Protein AF-A0A5K1HG16-F1 (afdb_monomer_lite)

Organism: NCBI:txid210225

Secondary structure (DSSP, 8-state):
-EEE-TTS----HHHHHHHTT-TT--EEE-TTSGGGG-TTHHHHHHHH-TT--EETTEEPPHHHHHHHHHHHHTT---

Sequence (78 aa):
MELYIGNNKISDSNQIKSLSCLNKLIILDLSGNPISKEESYRFYTLFLLKKLKVLDGISIESPEHQQAREHFTGRLTE

Structure (mmCIF, N/CA/C/O backbone):
data_AF-A0A5K1HG16-F1
#
_entry.id   AF-A0A5K1HG16-F1
#
loop_
_atom_site.group_PDB
_atom_site.id
_atom_site.type_symbol
_atom_site.label_atom_id
_atom_site.label_alt_id
_atom_site.label_comp_id
_atom_site.label_asym_id
_atom_site.label_entity_id
_atom_site.label_seq_id
_atom_site.pdbx_PDB_ins_code
_atom_site.Cartn_x
_atom_site.Cartn_y
_atom_site.Cartn_z
_atom_site.occupancy
_atom_site.B_iso_or_equiv
_atom_site.auth_seq_id
_atom_site.auth_comp_id
_atom_site.auth_asym_id
_atom_site.auth_atom_id
_atom_site.pdbx_PDB_model_num
ATOM 1 N N . MET A 1 1 ? -12.310 -5.190 2.306 1.00 88.31 1 MET A N 1
ATOM 2 C CA . MET A 1 1 ? -12.373 -5.145 0.832 1.00 88.31 1 MET A CA 1
ATOM 3 C C . MET A 1 1 ? -10.961 -5.306 0.321 1.00 88.31 1 MET A C 1
ATOM 5 O O . MET A 1 1 ? -10.049 -4.767 0.941 1.00 88.31 1 MET A O 1
ATOM 9 N N . GLU A 1 2 ? -10.789 -6.078 -0.737 1.00 93.31 2 GLU A N 1
ATOM 10 C CA . GLU A 1 2 ? -9.489 -6.509 -1.250 1.00 93.31 2 GLU A CA 1
ATOM 11 C C . GLU A 1 2 ? -9.447 -6.167 -2.742 1.00 93.31 2 GLU A C 1
ATOM 13 O O . GLU A 1 2 ? -10.461 -6.319 -3.426 1.00 93.31 2 GLU A O 1
ATOM 18 N N . LEU A 1 3 ? -8.320 -5.648 -3.227 1.00 93.56 3 LEU A N 1
ATOM 19 C CA . LEU A 1 3 ? -8.120 -5.294 -4.630 1.00 93.56 3 LEU A CA 1
ATOM 20 C C . LEU A 1 3 ? -6.780 -5.849 -5.104 1.00 93.56 3 LEU A C 1
ATOM 22 O O . LEU A 1 3 ? -5.733 -5.478 -4.581 1.00 93.56 3 LEU A O 1
ATOM 26 N N . TYR A 1 4 ? -6.827 -6.708 -6.117 1.00 94.31 4 TYR A N 1
ATOM 27 C CA . TYR A 1 4 ? -5.651 -7.331 -6.712 1.00 94.31 4 TYR A CA 1
ATOM 28 C C . TYR A 1 4 ? -5.520 -6.849 -8.153 1.00 94.31 4 TYR A C 1
ATOM 30 O O . TYR A 1 4 ? -6.326 -7.196 -9.013 1.00 94.31 4 TYR A O 1
ATOM 38 N N . ILE A 1 5 ? -4.531 -5.997 -8.389 1.00 92.94 5 ILE A N 1
ATOM 39 C CA . ILE A 1 5 ? -4.226 -5.357 -9.672 1.00 92.94 5 ILE A CA 1
ATOM 40 C C . ILE A 1 5 ? -2.723 -5.443 -9.976 1.00 92.94 5 ILE A C 1
ATOM 42 O O . ILE A 1 5 ? -2.162 -4.591 -10.672 1.00 92.94 5 ILE A O 1
ATOM 46 N N . GLY A 1 6 ? -2.068 -6.502 -9.496 1.00 92.25 6 GLY A N 1
ATOM 47 C CA . GLY A 1 6 ? -0.692 -6.826 -9.845 1.00 92.25 6 GLY A CA 1
ATOM 48 C C . GLY A 1 6 ? -0.496 -7.094 -11.345 1.00 92.25 6 GLY A C 1
ATOM 49 O O . GLY A 1 6 ? -1.446 -7.372 -12.076 1.00 92.25 6 GLY A O 1
ATOM 50 N N . ASN A 1 7 ? 0.750 -6.993 -11.807 1.00 92.44 7 ASN A N 1
ATOM 51 C CA . ASN A 1 7 ? 1.203 -7.208 -13.186 1.00 92.44 7 ASN A CA 1
ATOM 52 C C . ASN A 1 7 ? 0.461 -6.368 -14.240 1.00 92.44 7 ASN A C 1
ATOM 54 O O . ASN A 1 7 ? 0.229 -6.811 -15.365 1.00 92.44 7 ASN A O 1
ATOM 58 N N . ASN A 1 8 ? 0.099 -5.138 -13.879 1.00 93.19 8 ASN A N 1
ATOM 59 C CA . ASN A 1 8 ? -0.478 -4.161 -14.796 1.00 93.19 8 ASN A CA 1
ATOM 60 C C . ASN A 1 8 ? 0.571 -3.109 -15.208 1.00 93.19 8 ASN A C 1
ATOM 62 O O . ASN A 1 8 ? 1.769 -3.236 -14.950 1.00 93.19 8 ASN A O 1
ATOM 66 N N . LYS A 1 9 ? 0.124 -2.063 -15.909 1.00 92.81 9 LYS A N 1
ATOM 67 C CA . LYS A 1 9 ? 0.970 -0.959 -16.394 1.00 92.81 9 LYS A CA 1
ATOM 68 C C . LYS A 1 9 ? 0.726 0.338 -15.619 1.00 92.81 9 LYS A C 1
ATOM 70 O O . LYS A 1 9 ? 0.700 1.413 -16.211 1.00 92.81 9 LYS A O 1
ATOM 75 N N . ILE A 1 10 ? 0.497 0.233 -14.311 1.00 91.81 10 ILE A N 1
ATOM 76 C CA . ILE A 1 10 ? 0.282 1.393 -13.443 1.00 91.81 10 ILE A CA 1
ATOM 77 C C . ILE A 1 10 ? 1.642 2.006 -13.120 1.00 91.81 10 ILE A C 1
ATOM 79 O O . ILE A 1 10 ? 2.446 1.429 -12.391 1.00 91.81 10 ILE A O 1
ATOM 83 N N . SER A 1 11 ? 1.904 3.169 -13.701 1.00 91.12 11 SER A N 1
ATOM 84 C CA . SER A 1 11 ? 3.162 3.905 -13.521 1.00 91.12 11 SER A CA 1
ATOM 85 C C . SER A 1 11 ? 2.964 5.244 -12.824 1.00 91.12 11 SER A C 1
ATOM 87 O O . SER A 1 11 ? 3.940 5.860 -12.423 1.00 91.12 11 SER A O 1
ATOM 89 N N . ASP A 1 12 ? 1.720 5.712 -12.721 1.00 88.00 12 ASP A N 1
ATOM 90 C CA . ASP A 1 12 ? 1.407 7.064 -12.278 1.00 88.00 12 ASP A CA 1
ATOM 91 C C . ASP A 1 12 ? 0.801 7.057 -10.870 1.00 88.00 12 ASP A C 1
ATOM 93 O O . ASP A 1 12 ? -0.168 6.346 -10.583 1.00 88.00 12 ASP A O 1
ATOM 97 N N . SER A 1 13 ? 1.358 7.881 -9.986 1.00 85.25 13 SER A N 1
ATOM 98 C CA . SER A 1 13 ? 0.921 7.996 -8.594 1.00 85.25 13 SER A CA 1
ATOM 99 C C . SER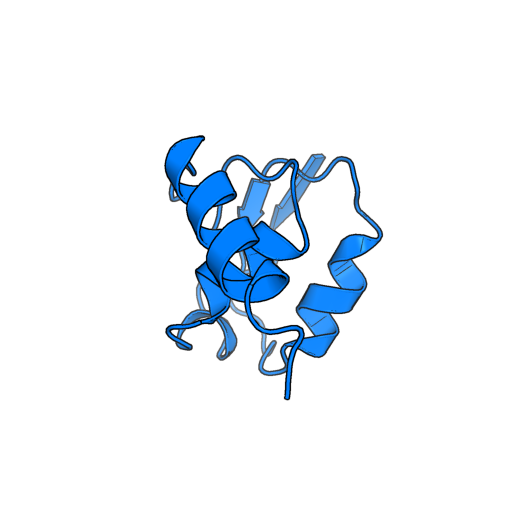 A 1 13 ? -0.484 8.599 -8.451 1.00 85.25 13 SER A C 1
ATOM 101 O O . SER A 1 13 ? -1.174 8.304 -7.469 1.00 85.25 13 SER A O 1
ATOM 103 N N . ASN A 1 14 ? -0.997 9.347 -9.439 1.00 87.25 14 ASN A N 1
ATOM 104 C CA . ASN A 1 14 ? -2.391 9.801 -9.416 1.00 87.25 14 ASN A CA 1
ATOM 105 C C . ASN A 1 14 ? -3.372 8.632 -9.510 1.00 87.25 14 ASN A C 1
ATOM 107 O O . ASN A 1 14 ? -4.470 8.735 -8.963 1.00 87.25 14 ASN A O 1
ATOM 111 N N . GLN A 1 15 ? -2.996 7.505 -10.127 1.00 87.38 15 GLN A N 1
ATOM 112 C CA . GLN A 1 15 ? -3.853 6.316 -10.142 1.00 87.38 15 GLN A CA 1
ATOM 113 C C . GLN A 1 15 ? -4.042 5.751 -8.729 1.00 87.38 15 GLN A C 1
ATOM 115 O O . GLN A 1 15 ? -5.149 5.352 -8.370 1.00 87.38 15 GLN A O 1
ATOM 120 N N . ILE A 1 16 ? -3.009 5.811 -7.882 1.00 88.19 16 ILE A N 1
ATOM 121 C CA . ILE A 1 16 ? -3.111 5.453 -6.458 1.00 88.19 16 ILE A CA 1
ATOM 122 C C . ILE A 1 16 ? -3.991 6.462 -5.721 1.00 88.19 16 ILE A C 1
ATOM 124 O O . ILE A 1 16 ? -4.834 6.083 -4.907 1.00 88.19 16 ILE A O 1
ATOM 128 N N . LYS A 1 17 ? -3.871 7.753 -6.046 1.00 89.62 17 LYS A N 1
ATOM 129 C CA . LYS A 1 17 ? -4.752 8.790 -5.496 1.00 89.62 17 LYS A CA 1
ATOM 130 C C . LYS A 1 17 ? -6.217 8.528 -5.832 1.00 89.62 17 LYS A C 1
ATOM 132 O O . LYS A 1 17 ? -7.067 8.726 -4.968 1.00 89.62 17 LYS A O 1
ATOM 137 N N . SER A 1 18 ? -6.536 8.025 -7.023 1.00 89.00 18 SER A N 1
ATOM 138 C CA . SER A 1 18 ? -7.905 7.620 -7.366 1.00 89.00 18 SER A CA 1
ATOM 139 C C . SER A 1 18 ? -8.438 6.500 -6.465 1.00 89.00 18 SER A C 1
ATOM 141 O O . SER A 1 18 ? -9.630 6.494 -6.168 1.00 89.00 18 SER A O 1
ATOM 143 N N . LEU A 1 19 ? -7.575 5.611 -5.955 1.00 88.50 19 LEU A N 1
ATOM 144 C CA . LEU A 1 19 ? -7.959 4.556 -5.006 1.00 88.50 19 LEU A CA 1
ATOM 145 C C . LEU A 1 19 ? -8.326 5.103 -3.619 1.00 88.50 19 LEU A C 1
ATOM 147 O O . LEU A 1 19 ? -8.973 4.397 -2.848 1.00 88.50 19 LEU A O 1
ATOM 151 N N . SER A 1 20 ? -7.984 6.357 -3.295 1.00 86.88 20 SER A N 1
ATOM 152 C CA . SER A 1 20 ? -8.318 6.978 -1.999 1.00 86.88 20 SER A CA 1
ATOM 153 C C . SER A 1 20 ? -9.824 7.060 -1.725 1.00 86.88 20 SER A C 1
ATOM 155 O O . SER A 1 20 ? -10.242 7.122 -0.568 1.00 86.88 20 SER A O 1
ATOM 157 N N . CYS A 1 21 ? -10.668 6.987 -2.762 1.00 87.00 21 CYS A N 1
ATOM 158 C CA . CYS A 1 21 ? -12.117 6.892 -2.593 1.00 87.00 21 CYS A CA 1
ATOM 159 C C . CYS A 1 21 ? -12.546 5.573 -1.912 1.00 87.00 21 CYS A C 1
ATOM 161 O O . CYS A 1 21 ? -13.592 5.516 -1.255 1.00 87.00 21 CYS A O 1
ATOM 163 N N . LEU A 1 22 ? -11.716 4.525 -1.990 1.00 88.06 22 LEU A N 1
ATOM 164 C CA . LEU A 1 22 ? -11.961 3.196 -1.433 1.00 88.06 22 LEU A CA 1
ATOM 165 C C . LEU A 1 22 ? -11.585 3.132 0.056 1.00 88.06 22 LEU A C 1
ATOM 167 O O . LEU A 1 22 ? -10.729 2.368 0.492 1.00 88.06 22 LEU A O 1
ATOM 171 N N . ASN A 1 23 ? -12.311 3.884 0.882 1.00 81.62 23 ASN A N 1
ATOM 172 C CA . ASN A 1 23 ? -12.075 4.028 2.329 1.00 81.62 23 ASN A CA 1
ATOM 173 C C . ASN A 1 23 ? -12.215 2.740 3.174 1.00 81.62 23 ASN A C 1
ATOM 175 O O . ASN A 1 23 ? -12.097 2.786 4.401 1.00 81.62 23 ASN A O 1
ATOM 179 N N . LYS A 1 24 ? -12.545 1.600 2.558 1.00 89.12 24 LYS A N 1
ATOM 180 C CA . LYS A 1 24 ? -12.697 0.284 3.207 1.00 89.12 24 LYS A CA 1
ATOM 181 C C . LYS A 1 24 ? -11.732 -0.765 2.637 1.00 89.12 24 LYS A C 1
ATOM 183 O O . LYS A 1 24 ? -11.904 -1.957 2.915 1.00 89.12 24 LYS A O 1
ATOM 188 N N . LEU A 1 25 ? -10.764 -0.340 1.822 1.00 92.75 25 LEU A N 1
ATOM 189 C CA . LEU A 1 25 ? -9.739 -1.218 1.279 1.00 92.75 25 LEU A CA 1
ATOM 190 C C . LEU A 1 25 ? -8.791 -1.667 2.398 1.00 92.75 25 LEU A C 1
ATOM 192 O O . LEU A 1 25 ? -8.295 -0.847 3.166 1.00 92.75 25 LEU A O 1
ATOM 196 N N . ILE A 1 26 ? -8.611 -2.980 2.511 1.00 94.75 26 ILE A N 1
ATOM 197 C CA . ILE A 1 26 ? -7.819 -3.655 3.546 1.00 94.75 26 ILE A CA 1
ATOM 198 C C . ILE A 1 26 ? -6.595 -4.321 2.923 1.00 94.75 26 ILE A C 1
ATOM 200 O O . ILE A 1 26 ? -5.523 -4.278 3.518 1.00 94.75 26 ILE A O 1
ATOM 204 N N . ILE A 1 27 ? -6.744 -4.902 1.732 1.00 95.12 27 ILE A N 1
ATOM 205 C CA . ILE A 1 27 ? -5.652 -5.543 0.997 1.00 95.12 27 ILE A CA 1
ATOM 206 C C . ILE A 1 27 ? -5.568 -4.917 -0.387 1.00 95.12 27 ILE A C 1
ATOM 208 O O . ILE A 1 27 ? -6.593 -4.761 -1.056 1.00 95.12 27 ILE A O 1
ATOM 212 N N . LEU A 1 28 ? -4.355 -4.559 -0.788 1.00 95.00 28 LEU A N 1
ATOM 213 C CA . LEU A 1 28 ? -4.036 -4.047 -2.109 1.00 95.00 28 LEU A CA 1
ATOM 214 C C . LEU A 1 28 ? -2.810 -4.789 -2.630 1.00 95.00 28 LEU A C 1
ATOM 216 O O . LEU A 1 28 ? -1.807 -4.890 -1.932 1.00 95.00 28 LEU A O 1
ATOM 220 N N . ASP A 1 29 ? -2.894 -5.293 -3.850 1.00 95.00 29 ASP A N 1
ATOM 221 C CA . ASP A 1 29 ? -1.750 -5.832 -4.573 1.00 95.00 29 ASP A CA 1
ATOM 222 C C . ASP A 1 29 ? -1.593 -5.087 -5.896 1.00 95.00 29 ASP A C 1
ATOM 224 O O . ASP A 1 29 ? -2.490 -5.070 -6.736 1.00 95.00 29 ASP A O 1
ATOM 228 N N . LEU A 1 30 ? -0.449 -4.445 -6.047 1.00 94.00 30 LEU A N 1
ATOM 229 C CA . LEU A 1 30 ? 0.044 -3.713 -7.206 1.00 94.00 30 LEU A CA 1
ATOM 230 C C . LEU A 1 30 ? 1.423 -4.252 -7.618 1.00 94.00 30 LEU A C 1
ATOM 232 O O . LEU A 1 30 ? 2.081 -3.653 -8.474 1.00 94.00 30 LEU A O 1
ATOM 236 N N . SER A 1 31 ? 1.861 -5.382 -7.061 1.00 93.38 31 SER A N 1
ATOM 237 C CA . SER A 1 31 ? 3.132 -6.015 -7.398 1.00 93.38 31 SER A CA 1
ATOM 238 C C . SER A 1 31 ? 3.268 -6.222 -8.909 1.00 93.38 31 SER A C 1
ATOM 240 O O . SER A 1 31 ? 2.303 -6.511 -9.610 1.00 93.38 31 SER A O 1
ATOM 242 N N . GLY A 1 32 ? 4.459 -6.002 -9.463 1.00 92.00 32 GLY A N 1
ATOM 243 C CA . GLY A 1 32 ? 4.680 -6.117 -10.910 1.00 92.00 32 GLY A CA 1
ATOM 244 C C . GLY A 1 32 ? 4.173 -4.931 -11.742 1.00 92.00 32 GLY A C 1
ATOM 245 O O . GLY A 1 32 ? 4.301 -4.963 -12.964 1.00 92.00 32 GLY A O 1
ATOM 246 N N . ASN A 1 33 ? 3.655 -3.868 -11.117 1.00 94.25 33 ASN A N 1
ATOM 247 C CA . ASN A 1 33 ? 3.440 -2.583 -11.784 1.00 94.25 33 ASN A CA 1
ATOM 248 C C . ASN A 1 33 ? 4.707 -1.708 -11.725 1.00 94.25 33 ASN A C 1
ATOM 250 O O . ASN A 1 33 ? 5.459 -1.785 -10.756 1.00 94.25 33 ASN A O 1
ATOM 254 N N . PRO A 1 34 ? 4.954 -0.822 -12.706 1.00 94.19 34 PRO A N 1
ATOM 255 C CA . PRO A 1 34 ? 6.072 0.122 -12.643 1.00 94.19 34 PRO A CA 1
ATOM 256 C C . PRO A 1 34 ? 6.098 0.982 -11.372 1.00 94.19 34 PRO A C 1
ATOM 258 O O . PRO A 1 34 ? 7.177 1.207 -10.831 1.00 94.19 34 PRO A O 1
ATOM 261 N N . ILE A 1 35 ? 4.932 1.387 -10.855 1.00 92.31 35 ILE A N 1
ATOM 262 C CA . ILE A 1 35 ? 4.824 2.188 -9.627 1.00 92.31 35 ILE A CA 1
ATOM 263 C C . ILE A 1 35 ? 5.379 1.466 -8.394 1.00 92.31 35 ILE A C 1
ATOM 265 O O . ILE A 1 35 ? 5.918 2.108 -7.499 1.00 92.31 35 ILE A O 1
ATOM 269 N N . SER A 1 36 ? 5.319 0.128 -8.357 1.00 90.06 36 SER A N 1
ATOM 270 C CA . SER A 1 36 ? 5.793 -0.652 -7.209 1.00 90.06 36 SER A CA 1
ATOM 271 C C . SER A 1 36 ? 7.319 -0.624 -7.062 1.00 90.06 36 SER A C 1
ATOM 273 O O . SER A 1 36 ? 7.849 -1.169 -6.098 1.00 90.06 36 SER A O 1
ATOM 275 N N . LYS A 1 37 ? 8.034 -0.043 -8.035 1.00 89.50 37 LYS A N 1
ATOM 276 C CA . LYS A 1 37 ? 9.489 0.145 -8.011 1.00 89.50 37 LYS A CA 1
ATOM 277 C C . LYS A 1 37 ? 9.910 1.478 -7.397 1.00 89.50 37 LYS A C 1
ATOM 279 O O . LYS A 1 37 ? 11.097 1.661 -7.151 1.00 89.50 37 LYS A O 1
ATOM 284 N N . GLU A 1 38 ? 8.982 2.410 -7.187 1.00 90.44 38 GLU A N 1
ATOM 285 C CA . GLU A 1 38 ? 9.310 3.689 -6.560 1.00 90.44 38 GLU A CA 1
ATOM 286 C C . GLU A 1 38 ? 9.507 3.521 -5.049 1.00 90.44 38 GLU A C 1
ATOM 288 O O . GLU A 1 38 ? 8.702 2.887 -4.372 1.00 90.44 38 GLU A O 1
ATOM 293 N N . GLU A 1 39 ? 10.545 4.133 -4.482 1.00 86.75 39 GLU A N 1
ATOM 294 C CA . GLU A 1 39 ? 10.816 4.035 -3.037 1.00 86.75 39 GLU A CA 1
ATOM 295 C C . GLU A 1 39 ? 9.690 4.665 -2.199 1.00 86.75 39 GLU A C 1
ATOM 297 O O . GLU A 1 39 ? 9.289 4.146 -1.155 1.00 86.75 39 GLU A O 1
ATOM 302 N N . SER A 1 40 ? 9.113 5.759 -2.699 1.00 88.19 40 SER A N 1
ATOM 303 C CA . SER A 1 40 ? 8.029 6.491 -2.040 1.00 88.19 40 SER A CA 1
ATOM 304 C C . SER A 1 40 ? 6.664 5.816 -2.178 1.00 88.19 40 SER A C 1
ATOM 306 O O . SER A 1 40 ? 5.729 6.202 -1.476 1.00 88.19 40 SER A O 1
ATOM 308 N N . 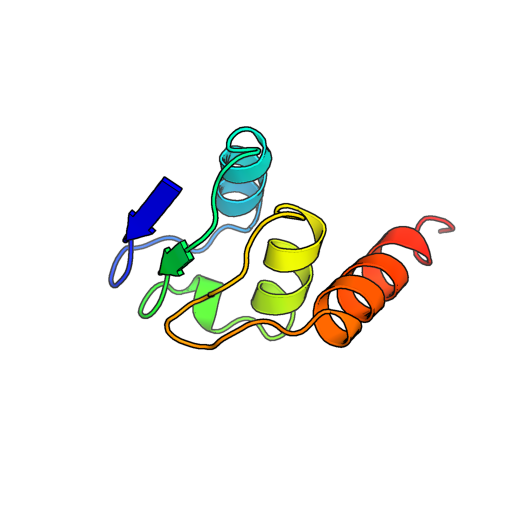TYR A 1 41 ? 6.511 4.827 -3.065 1.00 91.88 41 TYR A N 1
ATOM 309 C CA . TYR A 1 41 ? 5.210 4.256 -3.418 1.00 91.88 41 TYR A CA 1
ATOM 310 C C . TYR A 1 41 ? 4.485 3.652 -2.212 1.00 91.88 41 TYR A C 1
ATOM 312 O O . TYR A 1 41 ? 3.296 3.914 -2.009 1.00 91.88 41 TYR A O 1
ATOM 320 N N . ARG A 1 42 ? 5.199 2.890 -1.376 1.00 92.12 42 ARG A N 1
ATOM 321 C CA . ARG A 1 42 ? 4.615 2.247 -0.193 1.00 92.12 42 ARG A CA 1
ATOM 322 C C . ARG A 1 42 ? 4.083 3.291 0.787 1.00 92.12 42 ARG A C 1
ATOM 324 O O . ARG A 1 42 ? 2.899 3.272 1.121 1.00 92.12 42 ARG A O 1
ATOM 331 N N . PHE A 1 43 ? 4.931 4.240 1.186 1.00 90.94 43 PHE A N 1
ATOM 332 C CA . PHE A 1 43 ? 4.551 5.317 2.103 1.00 90.94 43 PHE A CA 1
ATOM 333 C C . PHE A 1 43 ? 3.444 6.207 1.524 1.00 90.94 43 PHE A C 1
ATOM 335 O O . PHE A 1 43 ? 2.518 6.579 2.242 1.00 90.94 43 PHE A O 1
ATOM 342 N N . TYR A 1 44 ? 3.484 6.510 0.226 1.00 91.19 44 TYR A N 1
ATOM 343 C CA . TYR A 1 44 ? 2.451 7.299 -0.445 1.00 91.19 44 TYR A CA 1
ATOM 344 C C . TYR A 1 44 ? 1.095 6.577 -0.463 1.00 91.19 44 TYR A C 1
ATOM 346 O O . TYR A 1 44 ? 0.057 7.168 -0.161 1.00 91.19 44 TYR A O 1
ATOM 354 N N . THR A 1 45 ? 1.103 5.272 -0.740 1.00 92.00 45 THR A N 1
ATOM 355 C CA . THR A 1 45 ? -0.098 4.426 -0.724 1.00 92.00 45 THR A CA 1
ATOM 356 C C . THR A 1 45 ? -0.700 4.344 0.675 1.00 92.00 45 THR A C 1
ATOM 358 O O . THR A 1 45 ? -1.907 4.504 0.831 1.00 92.00 45 THR A O 1
ATOM 361 N N . LEU A 1 46 ? 0.135 4.167 1.700 1.00 91.94 46 LEU A N 1
ATOM 362 C CA . LEU A 1 46 ? -0.264 4.169 3.112 1.00 91.94 46 LEU A CA 1
ATOM 363 C C . LEU A 1 46 ? -0.872 5.504 3.549 1.00 91.94 46 LEU A C 1
ATOM 365 O O . LEU A 1 46 ? -1.910 5.535 4.213 1.00 91.94 46 LEU A O 1
ATOM 369 N N . PHE A 1 47 ? -0.257 6.612 3.135 1.00 91.19 47 PHE A N 1
ATOM 370 C CA . PHE A 1 47 ? -0.744 7.957 3.422 1.00 91.19 47 PHE A CA 1
ATOM 371 C C . PHE A 1 47 ? -2.154 8.196 2.859 1.00 91.19 47 PHE A C 1
ATOM 373 O O . PHE A 1 47 ? -3.018 8.758 3.543 1.00 91.19 47 PHE A O 1
ATOM 380 N N . LEU A 1 48 ? -2.408 7.732 1.631 1.00 90.75 48 LEU A N 1
ATOM 381 C CA . LEU A 1 48 ? -3.715 7.832 0.982 1.00 90.75 48 LEU A CA 1
ATOM 382 C C . LEU A 1 48 ? -4.733 6.828 1.554 1.00 90.75 48 LEU A C 1
ATOM 384 O O . LEU A 1 48 ? -5.889 7.185 1.789 1.00 90.75 48 LEU A O 1
ATOM 388 N N . LEU A 1 49 ? -4.317 5.582 1.798 1.00 91.38 49 LEU A N 1
ATOM 389 C CA . LEU A 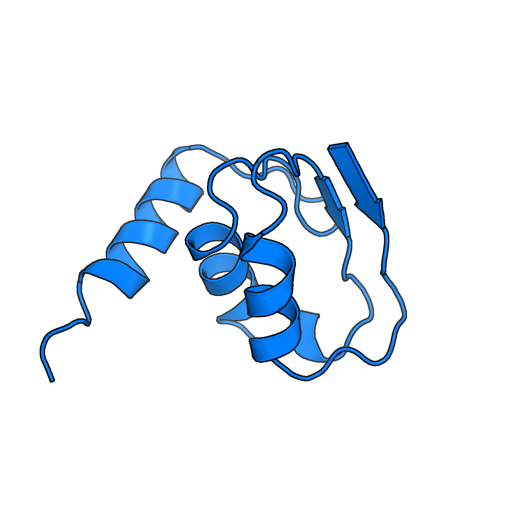1 49 ? -5.169 4.451 2.177 1.00 91.38 49 LEU A CA 1
ATOM 390 C C . LEU A 1 49 ? -4.985 4.061 3.649 1.00 91.38 49 LEU A C 1
ATOM 392 O O . LEU A 1 49 ? -4.464 3.003 3.996 1.00 91.38 49 LEU A O 1
ATOM 396 N N . LYS A 1 50 ? -5.534 4.885 4.539 1.00 88.31 50 LYS A N 1
ATOM 397 C CA . LYS A 1 50 ? -5.367 4.780 6.004 1.00 88.31 50 LYS A CA 1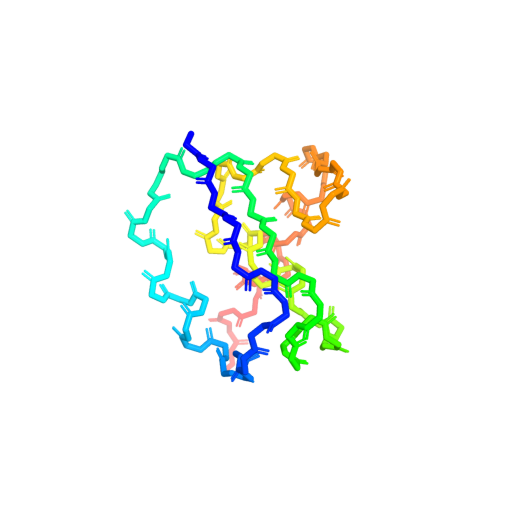
ATOM 398 C C . LYS A 1 50 ? -5.894 3.492 6.652 1.00 88.31 50 LYS A C 1
ATOM 400 O O . LYS A 1 50 ? -5.628 3.244 7.822 1.00 88.31 50 LYS A O 1
ATOM 405 N N . LYS A 1 51 ? -6.722 2.712 5.948 1.00 90.38 51 LYS A N 1
ATOM 406 C CA . LYS A 1 51 ? -7.286 1.444 6.457 1.00 90.38 51 LYS A CA 1
ATOM 407 C C . LYS A 1 51 ? -6.615 0.203 5.876 1.00 90.38 51 LYS A C 1
ATOM 409 O O . LYS A 1 51 ? -7.015 -0.910 6.224 1.00 90.38 51 LYS A O 1
ATOM 414 N N . LEU A 1 52 ? -5.621 0.394 5.012 1.00 93.69 52 LEU A N 1
ATOM 415 C CA . LEU A 1 52 ? -4.901 -0.695 4.382 1.00 93.69 52 LEU A CA 1
ATOM 416 C C . LEU A 1 52 ? -4.082 -1.458 5.427 1.00 93.69 52 LEU A C 1
ATOM 418 O O . LEU A 1 52 ? -3.416 -0.858 6.262 1.00 93.69 52 LEU A O 1
ATOM 422 N N . LYS A 1 53 ? -4.149 -2.784 5.404 1.00 94.12 53 LYS A N 1
ATOM 423 C CA . LYS A 1 53 ? -3.428 -3.670 6.328 1.00 94.12 53 LYS A CA 1
ATOM 424 C C . LYS A 1 53 ? -2.404 -4.545 5.626 1.00 94.12 53 LYS A C 1
ATOM 426 O O . LYS A 1 53 ? -1.485 -5.016 6.278 1.00 94.12 53 LYS A O 1
ATOM 431 N N . VAL A 1 54 ? -2.574 -4.789 4.331 1.00 95.75 54 VAL A N 1
ATOM 432 C CA . VAL A 1 54 ? -1.642 -5.579 3.525 1.00 95.75 54 VAL A CA 1
ATOM 433 C C . VAL A 1 54 ? -1.450 -4.873 2.190 1.00 95.75 54 VAL A C 1
ATOM 435 O O . VAL A 1 54 ? -2.432 -4.528 1.530 1.00 95.75 54 VAL A O 1
ATOM 438 N N . LEU A 1 55 ? -0.192 -4.662 1.811 1.00 95.19 55 LEU A N 1
ATOM 439 C CA . LEU A 1 55 ? 0.207 -4.104 0.523 1.00 95.19 55 LEU A CA 1
ATOM 440 C C . LEU A 1 55 ? 1.226 -5.034 -0.136 1.00 95.19 55 LEU A C 1
ATOM 442 O O . LEU A 1 55 ? 2.256 -5.319 0.472 1.00 95.19 55 LEU A O 1
ATOM 446 N N . ASP A 1 56 ? 0.937 -5.496 -1.352 1.00 93.75 56 ASP A N 1
ATOM 447 C CA . ASP A 1 56 ? 1.815 -6.362 -2.160 1.00 93.75 56 ASP A CA 1
ATOM 448 C C . ASP A 1 56 ? 2.212 -7.665 -1.442 1.00 93.75 56 ASP A C 1
ATOM 450 O O . ASP A 1 56 ? 3.342 -8.142 -1.525 1.00 93.75 56 ASP A O 1
ATOM 454 N N . GLY A 1 57 ? 1.283 -8.220 -0.656 1.00 91.44 57 GLY A N 1
ATOM 455 C CA . GLY A 1 57 ? 1.520 -9.403 0.180 1.00 91.44 57 GLY A CA 1
ATOM 456 C C . GLY A 1 57 ? 2.302 -9.131 1.472 1.00 91.44 57 GLY A C 1
ATOM 457 O O . GLY A 1 57 ? 2.493 -10.050 2.265 1.00 91.44 57 GLY A O 1
ATOM 458 N N . ILE A 1 58 ? 2.708 -7.883 1.724 1.00 93.19 58 ILE A N 1
ATOM 459 C CA . ILE A 1 58 ? 3.424 -7.472 2.935 1.00 93.19 58 ILE A CA 1
ATOM 460 C C . ILE A 1 58 ? 2.443 -6.822 3.909 1.00 93.19 58 ILE A C 1
ATOM 462 O O . ILE A 1 58 ? 1.807 -5.808 3.600 1.00 93.19 58 ILE A O 1
ATOM 466 N N . SER A 1 59 ? 2.345 -7.388 5.110 1.00 94.38 59 SER A N 1
ATOM 467 C CA . SER A 1 59 ? 1.569 -6.810 6.207 1.00 94.38 59 SER A CA 1
ATOM 468 C C . SER A 1 59 ? 2.109 -5.437 6.598 1.00 94.38 59 SER A C 1
ATOM 470 O O . SER A 1 59 ? 3.313 -5.218 6.675 1.00 94.38 59 SER A O 1
ATOM 472 N N . ILE A 1 60 ? 1.194 -4.513 6.843 1.00 93.81 60 ILE A N 1
ATOM 473 C CA . ILE A 1 60 ? 1.472 -3.158 7.297 1.00 93.81 60 ILE A CA 1
ATOM 474 C C . ILE A 1 60 ? 1.224 -3.108 8.797 1.00 93.81 60 ILE A C 1
ATOM 476 O O . ILE A 1 60 ? 0.145 -3.475 9.273 1.00 93.81 60 ILE A O 1
ATOM 480 N N . GLU A 1 61 ? 2.193 -2.583 9.536 1.00 91.12 61 GLU A N 1
ATOM 481 C CA . GLU A 1 61 ? 2.053 -2.364 10.969 1.00 91.12 61 GLU A CA 1
ATOM 482 C C . GLU A 1 61 ? 1.617 -0.927 11.292 1.00 91.12 61 GLU A C 1
ATOM 484 O O . GLU A 1 61 ? 1.874 0.022 10.549 1.00 91.12 61 GLU A O 1
ATOM 489 N N . SER A 1 62 ? 0.976 -0.742 12.448 1.00 85.94 62 SER A N 1
ATOM 490 C CA . SER A 1 62 ? 0.575 0.573 12.969 1.00 85.94 62 SER A CA 1
ATOM 491 C C . SER A 1 62 ? 1.683 1.649 12.954 1.00 85.94 62 SER A C 1
ATOM 493 O O . SER A 1 62 ? 1.382 2.773 12.546 1.00 85.94 62 SER A O 1
ATOM 495 N N . PRO A 1 63 ? 2.946 1.375 13.354 1.00 89.50 63 PRO A N 1
ATOM 496 C CA . PRO A 1 63 ? 4.022 2.366 13.257 1.00 89.50 63 PRO A CA 1
ATOM 497 C C . PRO A 1 63 ? 4.352 2.779 11.817 1.00 89.50 63 PRO A C 1
ATOM 499 O O . PRO A 1 63 ? 4.791 3.905 11.601 1.00 89.50 63 PRO A O 1
ATOM 502 N N . GLU A 1 64 ? 4.142 1.916 10.823 1.00 89.50 64 GLU A N 1
ATOM 503 C CA . GLU A 1 64 ? 4.396 2.245 9.415 1.00 89.50 64 GLU A CA 1
ATOM 504 C C . GLU A 1 64 ? 3.356 3.248 8.890 1.00 89.50 64 GLU A C 1
ATOM 506 O O . GLU A 1 64 ? 3.708 4.233 8.241 1.00 89.50 64 GLU A O 1
ATOM 511 N N . HIS A 1 65 ? 2.082 3.070 9.266 1.00 88.44 65 HIS A N 1
ATOM 512 C CA . HIS A 1 65 ? 1.016 4.050 9.003 1.00 88.44 65 HIS A CA 1
ATOM 513 C C . HIS A 1 65 ? 1.322 5.420 9.598 1.00 88.44 65 HIS A C 1
ATOM 515 O O . HIS A 1 65 ? 1.099 6.451 8.960 1.00 88.44 65 HIS A O 1
ATOM 521 N N . GLN A 1 66 ? 1.816 5.431 10.833 1.00 87.69 66 GLN A N 1
ATOM 522 C CA . GLN A 1 66 ? 2.143 6.660 11.540 1.00 87.69 66 GLN A CA 1
ATOM 523 C C . GLN A 1 66 ? 3.318 7.386 10.865 1.00 87.69 66 GLN A C 1
ATOM 525 O O . GLN A 1 66 ? 3.195 8.569 10.557 1.00 87.69 66 GLN A O 1
ATOM 530 N N . GLN A 1 67 ? 4.378 6.659 10.501 1.00 89.19 67 GLN A N 1
ATOM 531 C CA . GLN A 1 67 ? 5.513 7.204 9.748 1.00 89.19 67 GLN A CA 1
ATOM 532 C C . GLN A 1 67 ? 5.101 7.750 8.376 1.00 89.19 67 GLN A C 1
ATOM 534 O O . GLN A 1 67 ? 5.492 8.858 8.017 1.00 89.19 67 GLN A O 1
ATOM 539 N N . ALA A 1 68 ? 4.274 7.015 7.622 1.00 89.31 68 ALA A N 1
ATOM 540 C CA . ALA A 1 68 ? 3.738 7.478 6.341 1.00 89.31 68 ALA A CA 1
ATOM 541 C C . ALA A 1 68 ? 2.964 8.785 6.502 1.00 89.31 68 ALA A C 1
ATOM 543 O O . ALA A 1 68 ? 3.130 9.726 5.726 1.00 89.31 68 ALA A O 1
ATOM 544 N N . ARG A 1 69 ? 2.136 8.864 7.545 1.00 87.56 69 ARG A N 1
ATOM 545 C CA . ARG A 1 69 ? 1.400 10.078 7.862 1.00 87.56 69 ARG A CA 1
ATOM 546 C C . ARG A 1 69 ? 2.356 11.222 8.165 1.00 87.56 69 ARG A C 1
ATOM 548 O O . ARG A 1 69 ? 2.250 12.243 7.507 1.00 87.56 69 ARG A O 1
ATOM 555 N N . GLU A 1 70 ? 3.301 11.056 9.081 1.00 87.00 70 GLU A N 1
ATOM 556 C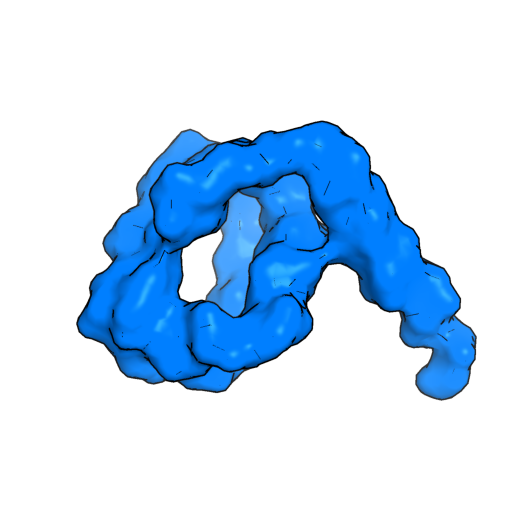 CA . GLU A 1 70 ? 4.248 12.112 9.458 1.00 87.00 70 GLU A CA 1
ATOM 557 C C . GLU A 1 70 ? 5.086 12.604 8.275 1.00 87.00 70 GLU A C 1
ATOM 559 O O . GLU A 1 70 ? 5.234 13.814 8.095 1.00 87.00 70 G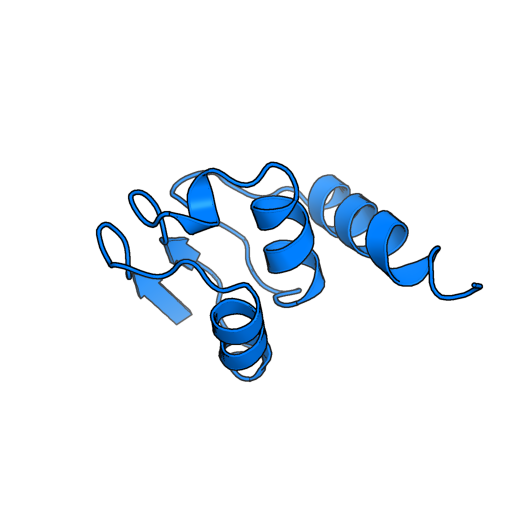LU A O 1
ATOM 564 N N . HIS A 1 71 ? 5.545 11.687 7.418 1.00 84.88 71 HIS A N 1
ATOM 565 C CA . HIS A 1 71 ? 6.344 12.005 6.237 1.00 84.88 71 HIS A CA 1
ATOM 566 C C . HIS A 1 71 ? 5.623 12.957 5.269 1.00 84.88 71 HIS A C 1
ATOM 568 O O . HIS A 1 71 ? 6.237 13.878 4.732 1.00 84.88 71 HIS A O 1
ATOM 574 N N . PHE A 1 72 ? 4.313 12.766 5.075 1.00 81.19 72 PHE A N 1
ATOM 575 C CA . PHE A 1 72 ? 3.513 13.550 4.128 1.00 81.19 72 PHE A CA 1
ATOM 576 C C . PHE A 1 72 ? 2.659 14.651 4.778 1.00 81.19 72 PHE A C 1
ATOM 578 O O . PHE A 1 72 ? 2.266 15.590 4.092 1.00 81.19 72 PHE A O 1
ATOM 585 N N . THR A 1 73 ? 2.384 14.597 6.087 1.00 74.50 73 THR A N 1
ATOM 586 C CA . THR A 1 73 ? 1.705 15.685 6.815 1.00 74.50 73 THR A CA 1
ATOM 587 C C . THR A 1 73 ? 2.672 16.751 7.317 1.00 74.50 73 THR A C 1
ATOM 589 O O . THR A 1 73 ? 2.260 17.893 7.486 1.00 74.50 73 THR A O 1
ATOM 592 N N . GLY A 1 74 ? 3.939 16.397 7.565 1.00 61.53 74 GLY A N 1
ATOM 593 C CA . GLY A 1 74 ? 4.976 17.321 8.037 1.00 61.53 74 GLY A CA 1
ATOM 594 C C . GLY A 1 74 ? 5.620 18.181 6.944 1.00 61.53 74 GLY A C 1
ATOM 595 O O . GLY A 1 74 ? 6.307 19.141 7.267 1.00 61.53 74 GLY A O 1
ATOM 596 N N . ARG A 1 75 ? 5.386 17.879 5.658 1.00 56.72 75 ARG A N 1
ATOM 597 C CA . ARG A 1 75 ? 5.928 18.615 4.496 1.00 56.72 75 ARG A CA 1
ATOM 598 C C . ARG A 1 75 ? 4.891 19.503 3.790 1.00 56.72 75 ARG A C 1
ATOM 600 O O . ARG A 1 75 ? 4.903 19.623 2.572 1.00 56.72 75 ARG A O 1
ATOM 607 N N . LEU A 1 76 ? 3.967 20.103 4.545 1.00 47.28 76 LEU A N 1
ATOM 608 C CA . LEU A 1 76 ? 2.997 21.095 4.041 1.00 47.28 76 LEU A CA 1
ATOM 609 C C . LEU A 1 76 ? 3.429 22.550 4.310 1.00 47.28 76 LEU A C 1
ATOM 611 O O . LEU A 1 76 ? 2.610 23.464 4.265 1.00 47.28 76 LEU A O 1
ATOM 615 N N . THR A 1 77 ? 4.718 22.767 4.566 1.00 41.09 77 THR A N 1
ATOM 616 C CA . THR A 1 77 ? 5.356 24.084 4.522 1.00 41.09 77 THR A CA 1
ATOM 617 C C . THR A 1 77 ? 6.541 23.996 3.574 1.00 41.09 77 THR A C 1
ATOM 619 O O . THR A 1 77 ? 7.618 23.611 4.014 1.00 41.09 77 THR A O 1
ATOM 622 N N . GLU A 1 78 ? 6.299 24.246 2.288 1.00 37.09 78 GLU A N 1
ATOM 623 C CA . GLU A 1 78 ? 7.148 25.026 1.369 1.00 37.09 78 GLU A CA 1
ATOM 624 C C . GLU A 1 78 ? 6.448 25.184 0.012 1.00 37.09 78 GLU A C 1
ATOM 626 O O . GLU A 1 78 ? 5.973 24.168 -0.546 1.00 37.09 78 GLU A O 1
#

Foldseek 3Di:
DEEADAQDADQDCVVLLVCLVVQQYAYYAHHNYNLVPDPCSVLSSLCSHVNYQYYNNRGDDPVSSVVSVCVVVVPPPD

Radius of gyration: 11.97 Å; chains: 1; bounding box: 24×34×30 Å

InterPro domains:
  IPR001611 Leucine-rich repeat [PS51450] (24-45)
  IPR032675 Leucine-rich repeat domain superfamily [G3DSA:3.80.10.10] (1-77)
  IPR050836 SDS22/Internalin LRR-containing [PTHR46652] (1-77)

pLDDT: mean 87.78, std 11.05, range [37.09, 95.75]